Protein AF-A0A7V9UKR4-F1 (afdb_monomer)

pLDDT: mean 86.06, std 13.08, range [45.31, 96.0]

Solvent-accessible surface area (backbone atoms only — not comparable to full-atom values): 3878 Å² total; per-residue (Å²): 131,86,78,72,83,87,65,79,78,52,69,71,58,50,51,52,13,51,54,38,38,52,41,40,69,70,29,81,63,41,94,90,39,72,72,57,18,57,49,49,14,31,44,47,28,8,61,78,68,74,43,54,54,71,55,34,48,47,32,34,50,50,38,61,61,71,77,105

Sequence (68 aa):
MPELRGVQATQDVKDEWIRAYELYLEAPGVPYDKKKDRTERIEYVAQQMNLRRKQAKRRIRNYEAWQR

Mean predicted aligned error: 5.87 Å

Secondary structure (DSSP, 8-state):
----TTPPPPHHHHHHHHHHHHHHHHS---TT-HHHHHHHHHHHHHHHTT--HHHHHHHHHHHHHH--

Structure (mmCIF, N/CA/C/O backbone):
data_AF-A0A7V9UKR4-F1
#
_entry.id   AF-A0A7V9UKR4-F1
#
loop_
_atom_site.group_PDB
_atom_site.id
_atom_site.type_symbol
_atom_site.label_atom_id
_atom_site.label_alt_id
_atom_site.label_comp_id
_atom_site.label_asym_id
_atom_site.label_entity_id
_atom_site.label_seq_id
_atom_site.pdbx_PDB_ins_code
_atom_site.Cartn_x
_atom_site.Cartn_y
_atom_site.Cartn_z
_atom_site.occupancy
_atom_site.B_iso_or_equiv
_atom_site.auth_seq_id
_atom_site.auth_comp_id
_atom_site.auth_asym_id
_atom_site.auth_atom_id
_atom_site.pdbx_PDB_model_num
ATOM 1 N N . MET A 1 1 ? -2.108 17.564 11.644 1.00 45.31 1 MET A N 1
ATOM 2 C CA . MET A 1 1 ? -2.501 16.678 12.756 1.00 45.31 1 MET A CA 1
ATOM 3 C C . MET A 1 1 ? -1.310 15.803 13.114 1.00 45.31 1 MET A C 1
ATOM 5 O O . MET A 1 1 ? -0.934 14.987 12.278 1.00 45.31 1 MET A O 1
ATOM 9 N N . PRO A 1 2 ? -0.638 16.021 14.256 1.00 46.56 2 PRO A N 1
ATOM 10 C CA . PRO A 1 2 ? 0.410 15.115 14.706 1.00 46.56 2 PRO A CA 1
ATOM 11 C C . PRO A 1 2 ? -0.252 13.795 15.120 1.00 46.56 2 PRO A C 1
ATOM 13 O O . PRO A 1 2 ? -1.178 13.783 15.925 1.00 46.56 2 PRO A O 1
ATOM 16 N N . GLU A 1 3 ? 0.162 12.700 14.485 1.00 46.69 3 GLU A N 1
ATOM 17 C CA . GLU A 1 3 ? -0.408 11.366 14.682 1.00 46.69 3 GLU A CA 1
ATOM 18 C C . GLU A 1 3 ? -0.203 10.922 16.140 1.00 46.69 3 GLU A C 1
ATOM 20 O O . GLU A 1 3 ? 0.934 10.806 16.607 1.00 46.69 3 GLU A O 1
ATOM 25 N N . LEU A 1 4 ? -1.311 10.693 16.852 1.00 52.31 4 LEU A N 1
ATOM 26 C CA . LEU A 1 4 ? -1.353 10.118 18.195 1.00 52.31 4 LEU A CA 1
ATOM 27 C C . LEU A 1 4 ? -0.652 8.752 18.176 1.00 52.31 4 LEU A C 1
ATOM 29 O O . LEU A 1 4 ? -1.219 7.748 17.746 1.00 52.31 4 LEU A O 1
ATOM 33 N N . ARG A 1 5 ? 0.604 8.699 18.623 1.00 51.53 5 ARG A N 1
ATOM 34 C CA . ARG A 1 5 ? 1.283 7.423 18.869 1.00 51.53 5 ARG A CA 1
ATOM 35 C C . ARG A 1 5 ? 0.653 6.790 20.110 1.00 51.53 5 ARG A C 1
ATOM 37 O O . ARG A 1 5 ? 0.658 7.414 21.164 1.00 51.53 5 ARG A O 1
ATOM 44 N N . GLY A 1 6 ? 0.135 5.569 19.979 1.00 56.47 6 GLY A N 1
ATOM 45 C CA . GLY A 1 6 ? -0.399 4.776 21.097 1.00 56.47 6 GLY A CA 1
ATOM 46 C C . GLY A 1 6 ? -1.914 4.547 21.091 1.00 56.47 6 GLY A C 1
ATOM 47 O O . GLY A 1 6 ? -2.400 3.782 21.915 1.00 56.47 6 GLY A O 1
ATOM 48 N N . VAL A 1 7 ? -2.662 5.145 20.159 1.00 65.69 7 VAL A N 1
ATOM 49 C CA . VAL A 1 7 ? -4.092 4.842 19.983 1.00 65.69 7 VAL A CA 1
ATOM 50 C C . VAL A 1 7 ? -4.229 3.630 19.064 1.00 65.69 7 VAL A C 1
ATOM 52 O O . VAL A 1 7 ? -3.651 3.605 17.976 1.00 65.69 7 VAL A O 1
ATOM 55 N N . GLN A 1 8 ? -4.963 2.607 19.511 1.00 68.94 8 GLN A N 1
ATOM 56 C CA . GLN A 1 8 ? -5.296 1.463 18.664 1.00 68.94 8 GLN A CA 1
ATOM 57 C C . GLN A 1 8 ? -6.072 1.953 17.436 1.00 68.94 8 GLN A C 1
ATOM 59 O O . GLN A 1 8 ? -6.963 2.792 17.551 1.00 68.94 8 GLN A O 1
ATOM 64 N N . ALA A 1 9 ? -5.727 1.439 16.255 1.00 76.62 9 ALA A N 1
ATOM 65 C CA . ALA A 1 9 ? -6.461 1.759 15.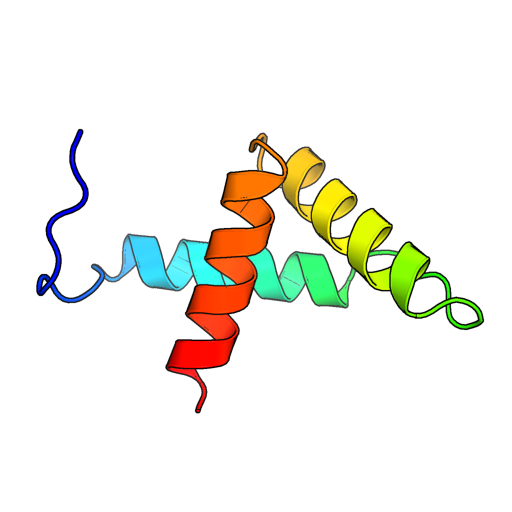038 1.00 76.62 9 ALA A CA 1
ATOM 66 C C . ALA A 1 9 ? -7.932 1.342 15.188 1.00 76.62 9 ALA A C 1
ATOM 68 O O . ALA A 1 9 ? -8.214 0.211 15.600 1.00 76.62 9 ALA A O 1
ATOM 69 N N . THR A 1 10 ? -8.851 2.250 14.850 1.00 86.31 10 THR A N 1
ATOM 70 C CA . THR A 1 10 ? -10.285 1.947 14.788 1.00 86.31 10 THR A CA 1
ATOM 71 C C . THR A 1 10 ? -10.563 0.912 13.699 1.00 86.31 10 THR A C 1
ATOM 73 O O . THR A 1 10 ? -9.715 0.664 12.836 1.00 86.31 10 THR A O 1
ATOM 76 N N . GLN A 1 11 ? -11.744 0.292 13.740 1.00 86.25 11 GLN A N 1
ATOM 77 C CA . GLN A 1 11 ? -12.117 -0.725 12.757 1.00 86.25 11 GLN A CA 1
ATOM 78 C C . GLN A 1 11 ? -12.075 -0.167 11.326 1.00 86.25 11 GLN A C 1
ATOM 80 O O . GLN A 1 11 ? -11.445 -0.781 10.474 1.00 86.25 11 GLN A O 1
ATOM 85 N N . ASP A 1 12 ? -12.565 1.057 11.105 1.00 87.50 12 ASP A N 1
ATOM 86 C CA . ASP A 1 12 ? -12.528 1.719 9.792 1.00 87.50 12 ASP A CA 1
ATOM 87 C C . ASP A 1 12 ? -11.101 1.851 9.240 1.00 87.50 12 ASP A C 1
ATOM 89 O O . ASP A 1 12 ? -10.844 1.673 8.051 1.00 87.50 12 ASP A O 1
ATOM 93 N N . VAL A 1 13 ? -10.134 2.131 10.120 1.00 88.56 13 VAL A N 1
ATOM 94 C CA . VAL A 1 13 ? -8.726 2.263 9.733 1.00 88.56 13 VAL A CA 1
ATOM 95 C C . VAL A 1 13 ? -8.139 0.905 9.346 1.00 88.56 13 VAL A C 1
ATOM 97 O O . VAL A 1 13 ? -7.327 0.837 8.424 1.00 88.56 13 VAL A O 1
ATOM 100 N N . LYS A 1 14 ? -8.546 -0.179 10.014 1.00 89.44 14 LYS A N 1
ATOM 101 C CA . LYS A 1 14 ? -8.132 -1.542 9.649 1.00 89.44 14 LYS A CA 1
ATOM 102 C C . LYS A 1 14 ? -8.761 -1.976 8.329 1.00 89.44 14 LYS A C 1
ATOM 104 O O . LYS A 1 14 ? -8.057 -2.547 7.499 1.00 89.44 14 LYS A O 1
ATOM 109 N N . ASP A 1 15 ? -10.026 -1.640 8.103 1.00 92.75 15 ASP A N 1
ATOM 110 C CA . ASP A 1 15 ? -10.727 -1.930 6.850 1.00 92.75 15 ASP A CA 1
ATOM 111 C C . ASP A 1 15 ? -10.073 -1.191 5.671 1.00 92.75 15 ASP A C 1
ATOM 113 O O . ASP A 1 15 ? -9.851 -1.769 4.606 1.00 92.75 15 ASP A O 1
ATOM 117 N N . GLU A 1 16 ? -9.634 0.058 5.875 1.00 92.00 16 GLU A N 1
ATOM 118 C CA . GLU A 1 16 ? -8.828 0.779 4.884 1.00 92.00 16 GLU A CA 1
ATOM 119 C C . GLU A 1 16 ? -7.487 0.095 4.586 1.00 92.00 16 GLU A C 1
ATOM 121 O O . GLU A 1 16 ? -6.997 0.155 3.455 1.00 92.00 16 GLU A O 1
ATOM 126 N N . TRP A 1 17 ? -6.847 -0.504 5.591 1.00 93.88 17 TRP A N 1
ATOM 127 C CA . TRP A 1 17 ? -5.583 -1.215 5.408 1.00 93.88 17 TRP A CA 1
ATOM 128 C C . TRP A 1 17 ? -5.777 -2.512 4.628 1.00 93.88 17 TRP A C 1
ATOM 130 O O . TRP A 1 17 ? -4.991 -2.770 3.717 1.00 93.88 17 TRP A O 1
ATOM 140 N N . ILE A 1 18 ? -6.828 -3.275 4.949 1.00 94.50 18 ILE A N 1
ATOM 141 C CA . ILE A 1 18 ? -7.230 -4.490 4.227 1.00 94.50 18 ILE A CA 1
ATOM 142 C C . ILE A 1 18 ? -7.463 -4.150 2.755 1.00 94.50 18 ILE A C 1
ATOM 144 O O . ILE A 1 18 ? -6.764 -4.673 1.890 1.00 94.50 18 ILE A O 1
ATOM 148 N N . ARG A 1 19 ? -8.334 -3.173 2.478 1.00 94.75 19 ARG A N 1
ATOM 149 C CA . ARG A 1 19 ? -8.654 -2.751 1.109 1.00 94.75 19 ARG A CA 1
ATOM 150 C C . ARG A 1 19 ? -7.422 -2.277 0.336 1.00 94.75 19 ARG A C 1
ATOM 152 O O . ARG A 1 19 ? -7.264 -2.583 -0.84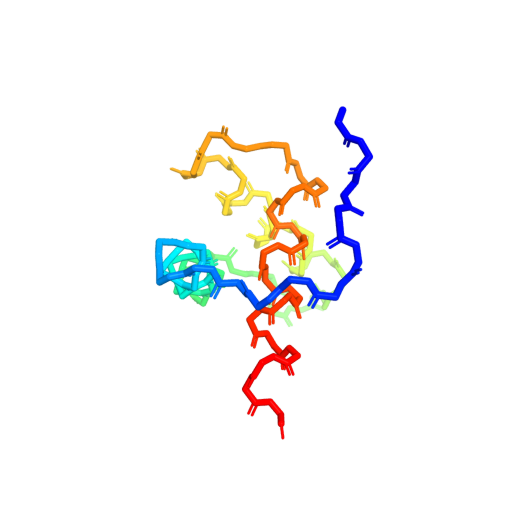3 1.00 94.75 19 ARG A O 1
ATOM 159 N N . ALA A 1 20 ? -6.524 -1.533 0.986 1.00 94.00 20 ALA A N 1
ATOM 160 C CA . ALA A 1 20 ? -5.278 -1.094 0.359 1.00 94.00 20 ALA A CA 1
ATOM 161 C C . ALA A 1 20 ? -4.356 -2.270 -0.002 1.00 94.00 20 ALA A C 1
ATOM 163 O O . ALA A 1 20 ? -3.634 -2.196 -0.996 1.00 94.00 20 ALA A O 1
ATOM 164 N N . TYR A 1 21 ? -4.346 -3.323 0.815 1.00 94.75 21 TYR A N 1
ATOM 165 C CA . TYR A 1 21 ? -3.537 -4.512 0.577 1.00 94.75 21 TYR A CA 1
ATOM 166 C C . TYR A 1 21 ? -4.138 -5.418 -0.502 1.00 94.75 21 TYR A C 1
ATOM 168 O O . TYR A 1 21 ? -3.401 -5.897 -1.357 1.00 94.75 21 TYR A O 1
ATOM 176 N N . GLU A 1 22 ? -5.459 -5.585 -0.535 1.00 95.19 22 GLU A N 1
ATOM 177 C CA . GLU A 1 22 ? -6.163 -6.308 -1.605 1.00 95.19 22 GLU A CA 1
ATOM 178 C C . GLU A 1 22 ? -5.858 -5.693 -2.975 1.00 95.19 22 GLU A C 1
ATOM 180 O O . GLU A 1 22 ? -5.344 -6.370 -3.863 1.00 95.19 22 GLU A O 1
ATOM 185 N N . LEU A 1 23 ? -6.012 -4.370 -3.103 1.00 94.88 23 LEU A N 1
ATOM 186 C CA . LEU A 1 23 ? -5.657 -3.642 -4.325 1.00 94.88 23 LEU A CA 1
ATOM 187 C C . LEU A 1 23 ? -4.168 -3.776 -4.686 1.00 94.88 23 LEU A C 1
ATOM 189 O O . LEU A 1 23 ? -3.802 -3.745 -5.858 1.00 94.88 23 LEU A O 1
ATOM 193 N N . TYR A 1 24 ? -3.283 -3.910 -3.693 1.00 93.31 24 TYR A N 1
ATOM 194 C CA . TYR A 1 24 ? -1.852 -4.134 -3.926 1.00 93.31 24 TYR A CA 1
ATOM 195 C C . TYR A 1 24 ? -1.563 -5.532 -4.498 1.00 93.31 24 TYR A C 1
ATOM 197 O O . TYR A 1 24 ? -0.608 -5.697 -5.266 1.00 93.31 24 TYR A O 1
ATOM 205 N N . LEU A 1 25 ? -2.361 -6.536 -4.124 1.00 91.44 25 LEU A N 1
ATOM 206 C CA . LEU A 1 25 ? -2.270 -7.894 -4.659 1.00 91.44 25 LEU A CA 1
ATOM 207 C C . LEU A 1 25 ? -2.856 -7.990 -6.073 1.00 91.44 25 LEU A C 1
ATOM 209 O O . LEU A 1 25 ? -2.279 -8.685 -6.907 1.00 91.44 25 LEU A O 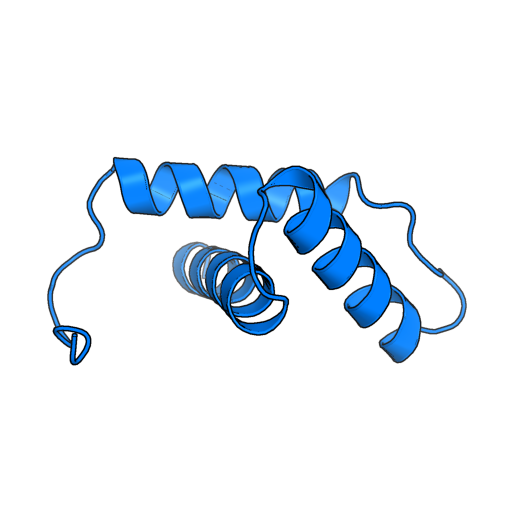1
ATOM 213 N N . GLU A 1 26 ? -3.946 -7.270 -6.341 1.00 92.19 26 GLU A N 1
ATOM 214 C CA . GLU A 1 26 ? -4.598 -7.195 -7.658 1.00 92.19 26 GLU A CA 1
ATOM 215 C C . GLU A 1 26 ? -3.811 -6.368 -8.682 1.00 92.19 26 GLU A C 1
ATOM 217 O O . GLU A 1 26 ? -3.971 -6.549 -9.890 1.00 92.19 26 GLU A O 1
ATOM 222 N N . ALA A 1 27 ? -2.962 -5.450 -8.212 1.00 90.75 27 ALA A N 1
ATOM 223 C CA . ALA A 1 27 ? -2.215 -4.550 -9.072 1.00 90.75 27 ALA A CA 1
ATOM 224 C C . ALA A 1 27 ? -1.365 -5.312 -10.114 1.00 90.75 27 ALA A C 1
ATOM 226 O O . ALA A 1 27 ? -0.602 -6.217 -9.745 1.00 90.75 27 ALA A O 1
ATOM 227 N N . PRO A 1 28 ? -1.418 -4.912 -11.401 1.00 82.75 28 PRO A N 1
ATOM 228 C CA . PRO A 1 28 ? -0.572 -5.492 -12.435 1.00 82.75 28 PRO A CA 1
ATOM 229 C C . PRO A 1 28 ? 0.890 -5.155 -12.123 1.00 82.75 28 PRO A C 1
ATOM 231 O O . PRO A 1 28 ? 1.310 -4.001 -12.168 1.00 82.75 28 PRO A O 1
ATOM 234 N N . GLY A 1 29 ? 1.642 -6.173 -11.714 1.00 79.44 29 GLY A N 1
ATOM 235 C CA . GLY A 1 29 ? 3.037 -6.052 -11.313 1.00 79.44 29 GLY A CA 1
ATOM 236 C C . GLY A 1 29 ? 4.033 -6.163 -12.470 1.00 79.44 29 GLY A C 1
ATOM 237 O O . GLY A 1 29 ? 3.685 -6.537 -13.588 1.00 79.44 29 GLY A O 1
ATOM 238 N N . VAL A 1 30 ? 5.311 -5.924 -12.165 1.00 81.75 30 VAL A N 1
ATOM 239 C CA . VAL A 1 30 ? 6.448 -6.121 -13.080 1.00 81.75 30 VAL A CA 1
ATOM 240 C C . VAL A 1 30 ? 7.303 -7.282 -12.563 1.00 81.75 30 VAL A C 1
ATOM 242 O O . VAL A 1 30 ? 8.253 -7.064 -11.810 1.00 81.75 30 VAL A O 1
ATOM 245 N N . PRO A 1 31 ? 7.017 -8.536 -12.952 1.00 73.19 31 PRO A N 1
ATOM 246 C CA . PRO A 1 31 ? 7.641 -9.715 -12.339 1.00 73.19 31 PRO A CA 1
ATOM 247 C C . PRO A 1 31 ? 9.178 -9.737 -12.430 1.00 73.19 31 PRO A C 1
ATOM 249 O O . PRO A 1 31 ? 9.839 -10.307 -11.562 1.00 73.19 31 PRO A O 1
ATOM 252 N N . TYR A 1 32 ? 9.756 -9.083 -13.440 1.00 81.44 32 TYR A N 1
ATOM 253 C CA . TYR A 1 32 ? 11.199 -9.081 -13.698 1.00 81.44 32 TYR A CA 1
ATOM 254 C C . TYR A 1 32 ? 11.977 -7.962 -12.979 1.00 81.44 32 TYR A C 1
ATOM 256 O O . TYR A 1 32 ? 13.200 -8.041 -12.895 1.00 81.44 32 TYR A O 1
ATOM 264 N N . ASP A 1 33 ? 11.305 -6.950 -12.412 1.00 86.25 33 ASP A N 1
ATOM 265 C CA . ASP A 1 33 ? 11.949 -5.863 -11.658 1.00 86.25 33 ASP A CA 1
ATOM 266 C C . ASP A 1 33 ? 11.210 -5.606 -10.341 1.00 86.25 33 ASP A C 1
ATOM 268 O O . ASP A 1 33 ? 10.244 -4.851 -10.270 1.00 86.25 33 ASP A O 1
ATOM 272 N N . LYS A 1 34 ? 11.723 -6.193 -9.255 1.00 82.25 34 LYS A N 1
ATOM 273 C CA . LYS A 1 34 ? 11.120 -6.121 -7.913 1.00 82.25 34 LYS A CA 1
ATOM 274 C C . LYS A 1 34 ? 10.992 -4.694 -7.366 1.00 82.25 34 LYS A C 1
ATOM 276 O O . LYS A 1 34 ? 10.109 -4.419 -6.552 1.00 82.25 34 LYS A O 1
ATOM 281 N N . LYS A 1 35 ? 11.893 -3.777 -7.744 1.00 82.94 35 LYS A N 1
ATOM 282 C CA . LYS A 1 35 ? 11.873 -2.392 -7.239 1.00 82.94 35 LYS A CA 1
ATOM 283 C C . LYS A 1 35 ? 10.814 -1.575 -7.973 1.00 82.94 35 LYS A C 1
ATOM 285 O O . LYS A 1 35 ? 10.118 -0.765 -7.344 1.00 82.94 35 LYS A O 1
ATOM 290 N N . LYS A 1 36 ? 10.706 -1.794 -9.283 1.00 86.19 36 LYS A N 1
ATOM 291 C CA . LYS A 1 36 ? 9.700 -1.171 -10.140 1.00 8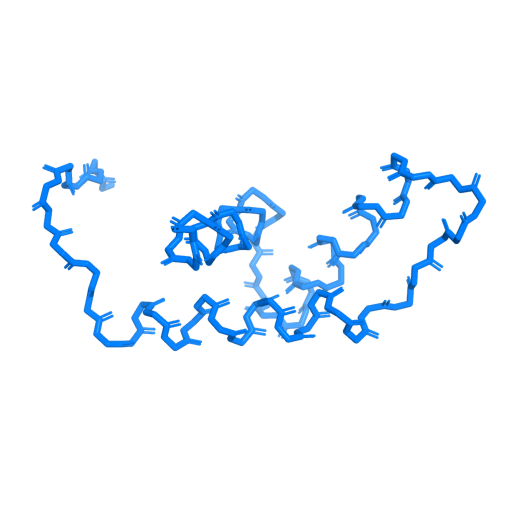6.19 36 LYS A CA 1
ATOM 292 C C . LYS A 1 36 ? 8.307 -1.740 -9.870 1.00 86.19 36 LYS A C 1
ATOM 294 O O . LYS A 1 36 ? 7.400 -0.958 -9.619 1.00 86.19 36 LYS A O 1
ATOM 299 N N . ASP A 1 37 ? 8.183 -3.056 -9.727 1.00 89.69 37 ASP A N 1
ATOM 300 C CA . ASP A 1 37 ? 6.955 -3.765 -9.343 1.00 89.69 37 ASP A CA 1
ATOM 301 C C . ASP A 1 37 ? 6.314 -3.160 -8.094 1.00 89.69 37 ASP A C 1
ATOM 303 O O . ASP A 1 37 ? 5.195 -2.655 -8.130 1.00 89.69 37 ASP A O 1
ATOM 307 N N . ARG A 1 38 ? 7.067 -3.085 -6.993 1.00 88.69 38 ARG A N 1
ATOM 308 C CA . ARG A 1 38 ? 6.551 -2.507 -5.749 1.00 88.69 38 ARG A CA 1
ATOM 309 C C . ARG A 1 38 ? 6.129 -1.046 -5.908 1.00 88.69 38 ARG A C 1
ATOM 311 O O . ARG A 1 38 ? 5.217 -0.587 -5.226 1.00 88.69 38 ARG A O 1
ATOM 318 N N . THR A 1 39 ? 6.837 -0.290 -6.741 1.00 91.75 39 THR A N 1
ATOM 319 C CA . THR A 1 39 ? 6.520 1.116 -7.005 1.00 91.75 39 THR A CA 1
ATOM 320 C C . THR A 1 39 ? 5.191 1.245 -7.732 1.00 91.75 39 THR A C 1
ATOM 322 O O . THR A 1 39 ? 4.333 1.981 -7.248 1.00 91.75 39 THR A O 1
ATOM 325 N N . GLU A 1 40 ? 5.019 0.502 -8.819 1.00 92.00 40 GLU A N 1
ATOM 326 C CA . GLU A 1 40 ? 3.824 0.539 -9.659 1.00 92.00 40 GLU A CA 1
ATOM 327 C C . G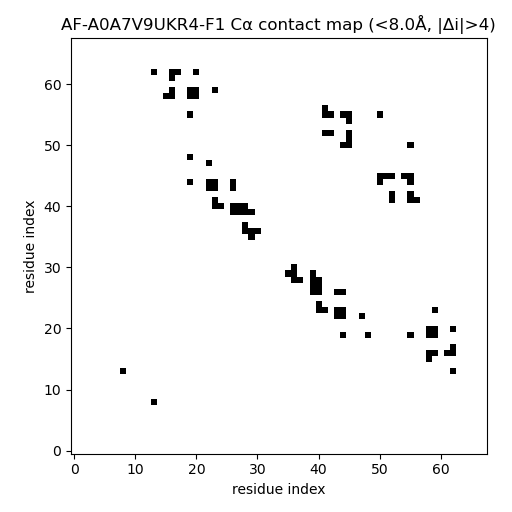LU A 1 40 ? 2.600 0.018 -8.912 1.00 92.00 40 GLU A C 1
ATOM 329 O O . GLU A 1 40 ? 1.554 0.660 -8.935 1.00 92.00 40 GLU A O 1
ATOM 334 N N . ARG A 1 41 ? 2.742 -1.048 -8.116 1.00 94.19 41 ARG A N 1
ATOM 335 C CA . ARG A 1 41 ? 1.646 -1.533 -7.265 1.00 94.19 41 ARG A CA 1
ATOM 336 C C . ARG A 1 41 ? 1.199 -0.499 -6.233 1.00 94.19 41 ARG A C 1
ATOM 338 O O . ARG A 1 41 ? 0.009 -0.302 -6.024 1.00 94.19 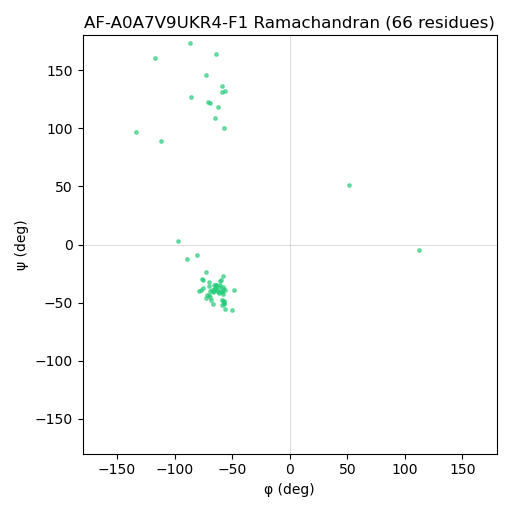41 ARG A O 1
ATOM 345 N N . ILE A 1 42 ? 2.134 0.207 -5.588 1.00 94.12 42 ILE A N 1
ATOM 346 C CA . ILE A 1 42 ? 1.780 1.286 -4.645 1.00 94.12 42 ILE A CA 1
ATOM 347 C C . ILE A 1 42 ? 1.091 2.446 -5.377 1.00 94.12 42 ILE A C 1
ATOM 349 O O . ILE A 1 42 ? 0.198 3.077 -4.812 1.00 94.12 42 ILE A O 1
ATOM 353 N N . GLU A 1 43 ? 1.519 2.760 -6.599 1.00 94.62 43 GLU A N 1
ATOM 354 C CA . GLU A 1 43 ? 0.887 3.793 -7.424 1.00 94.62 43 GLU A CA 1
ATOM 355 C C . GLU A 1 43 ? -0.519 3.393 -7.866 1.00 94.62 43 GLU A C 1
ATOM 357 O O . GLU A 1 43 ? -1.423 4.219 -7.778 1.00 94.62 43 GLU A O 1
ATOM 362 N N . TYR A 1 44 ? -0.733 2.126 -8.214 1.00 94.88 44 TYR A N 1
ATOM 363 C CA . TYR A 1 44 ? -2.054 1.577 -8.497 1.00 94.88 44 TYR A CA 1
ATOM 364 C C . TYR A 1 44 ? -3.002 1.752 -7.304 1.00 94.88 44 TYR A C 1
ATOM 366 O O . TYR A 1 44 ? -4.064 2.355 -7.443 1.00 94.88 44 TYR A O 1
ATOM 374 N N . VAL A 1 45 ? -2.585 1.349 -6.097 1.00 95.19 45 VAL A N 1
ATOM 375 C CA . VAL A 1 45 ? -3.389 1.557 -4.876 1.00 95.19 45 VAL A CA 1
ATOM 376 C C . VAL A 1 45 ? -3.668 3.041 -4.633 1.00 95.19 45 VAL A C 1
ATOM 378 O O . VAL A 1 45 ? -4.771 3.420 -4.240 1.00 95.19 45 VAL A O 1
ATOM 381 N N . ALA A 1 46 ? -2.676 3.903 -4.874 1.00 96.00 46 ALA A N 1
ATOM 382 C CA . ALA A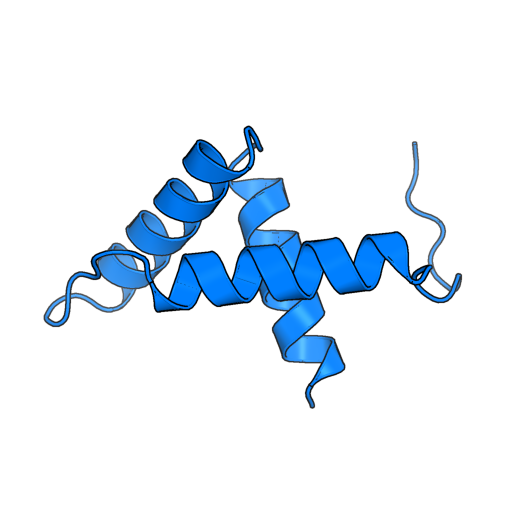 1 46 ? -2.833 5.344 -4.722 1.00 96.00 46 ALA A CA 1
ATOM 383 C C . ALA A 1 46 ? -3.899 5.911 -5.674 1.00 96.00 46 ALA A C 1
ATOM 385 O O . ALA A 1 46 ? -4.703 6.736 -5.248 1.00 96.00 46 ALA A O 1
ATOM 386 N N . GLN A 1 47 ? -3.943 5.442 -6.922 1.00 94.69 47 GLN A N 1
ATOM 387 C CA . GLN A 1 47 ? -4.961 5.840 -7.894 1.00 94.69 47 GLN A CA 1
ATOM 388 C C . GLN A 1 47 ? -6.350 5.317 -7.507 1.00 94.69 47 GLN A C 1
ATOM 390 O O . GLN A 1 47 ? -7.295 6.099 -7.451 1.00 94.69 47 GLN A O 1
ATOM 395 N N . GLN A 1 48 ? -6.464 4.031 -7.164 1.00 95.62 48 GLN A N 1
ATOM 396 C CA . GLN A 1 48 ? -7.748 3.391 -6.843 1.00 95.62 48 GLN A CA 1
ATOM 397 C C . GLN A 1 48 ? -8.416 3.967 -5.589 1.00 95.62 48 GLN A C 1
ATOM 399 O O . GLN A 1 48 ? -9.636 4.085 -5.523 1.00 95.62 48 GLN A O 1
ATOM 404 N N . MET A 1 49 ? -7.626 4.358 -4.590 1.00 92.25 49 MET A N 1
ATOM 405 C CA . MET A 1 49 ? -8.142 4.919 -3.338 1.00 92.25 49 MET A CA 1
ATOM 406 C C . MET A 1 49 ? -8.126 6.457 -3.303 1.00 92.25 49 MET A C 1
ATOM 408 O O . MET A 1 49 ? -8.446 7.037 -2.266 1.00 92.25 49 MET A O 1
ATOM 412 N N . ASN A 1 50 ? -7.723 7.125 -4.393 1.00 94.69 50 ASN A N 1
ATOM 413 C CA . ASN A 1 50 ? -7.522 8.578 -4.459 1.00 94.69 50 ASN A CA 1
ATOM 414 C C . ASN A 1 50 ? -6.616 9.122 -3.328 1.00 94.69 50 ASN A C 1
ATOM 416 O O . ASN A 1 50 ? -6.953 10.048 -2.586 1.00 94.69 50 ASN A O 1
ATOM 420 N N . LEU A 1 51 ? -5.448 8.501 -3.160 1.00 93.50 51 LEU A N 1
ATOM 421 C CA . LEU A 1 51 ? -4.481 8.796 -2.104 1.00 93.50 51 LEU A CA 1
ATOM 422 C C . LEU A 1 51 ? -3.162 9.305 -2.670 1.00 93.50 51 LEU A C 1
ATOM 424 O O . LEU A 1 51 ? -2.769 9.001 -3.792 1.00 93.50 51 LEU A O 1
ATOM 428 N N . ARG A 1 52 ? -2.363 9.971 -1.830 1.00 94.81 52 ARG A N 1
ATOM 429 C CA . ARG A 1 52 ? -0.948 10.190 -2.157 1.00 94.81 52 ARG A CA 1
ATOM 430 C C . ARG A 1 52 ? -0.170 8.880 -2.028 1.00 94.81 52 ARG A C 1
ATOM 432 O O . ARG A 1 52 ? -0.367 8.123 -1.076 1.00 94.81 52 ARG A O 1
ATOM 439 N N . ARG A 1 53 ? 0.841 8.682 -2.879 1.00 93.19 53 ARG A N 1
ATOM 440 C CA . ARG A 1 53 ? 1.743 7.510 -2.858 1.00 93.19 53 ARG A CA 1
ATOM 441 C C . ARG A 1 53 ? 2.311 7.187 -1.465 1.00 93.19 53 ARG A C 1
ATOM 443 O O . ARG A 1 53 ? 2.404 6.025 -1.075 1.00 93.19 53 ARG A O 1
ATOM 450 N N . LYS A 1 54 ? 2.658 8.215 -0.674 1.00 94.44 54 LYS A N 1
ATOM 451 C CA . LYS A 1 54 ? 3.144 8.059 0.714 1.00 94.44 54 LYS A CA 1
ATOM 452 C C . LYS A 1 54 ? 2.077 7.471 1.648 1.00 94.44 54 LYS A C 1
ATOM 454 O O . LYS A 1 54 ? 2.424 6.661 2.503 1.00 94.44 54 LYS A O 1
ATOM 459 N N . GLN A 1 55 ? 0.811 7.856 1.480 1.00 93.69 55 GLN A N 1
ATOM 460 C CA . GLN A 1 55 ? -0.314 7.348 2.271 1.00 93.69 55 GLN A CA 1
ATOM 461 C C . GLN A 1 55 ? -0.649 5.905 1.884 1.00 93.69 55 GLN A C 1
ATOM 463 O O . GLN A 1 55 ? -0.747 5.062 2.769 1.00 93.69 55 GLN A O 1
ATOM 468 N N . ALA A 1 56 ? -0.724 5.594 0.584 1.00 94.56 56 ALA A N 1
ATOM 469 C CA . ALA A 1 56 ? -0.932 4.224 0.099 1.00 94.56 56 ALA A CA 1
ATOM 470 C C . ALA A 1 56 ? 0.156 3.270 0.627 1.00 94.56 56 ALA A C 1
ATOM 472 O O . ALA A 1 56 ? -0.140 2.262 1.265 1.00 94.56 56 ALA A O 1
ATOM 473 N N . LYS A 1 57 ? 1.434 3.663 0.502 1.00 95.25 57 LYS A N 1
ATOM 474 C CA . LYS A 1 57 ? 2.569 2.915 1.070 1.00 95.25 57 LYS A CA 1
ATOM 475 C C . LYS A 1 57 ? 2.437 2.687 2.580 1.00 95.25 57 LYS A C 1
ATOM 4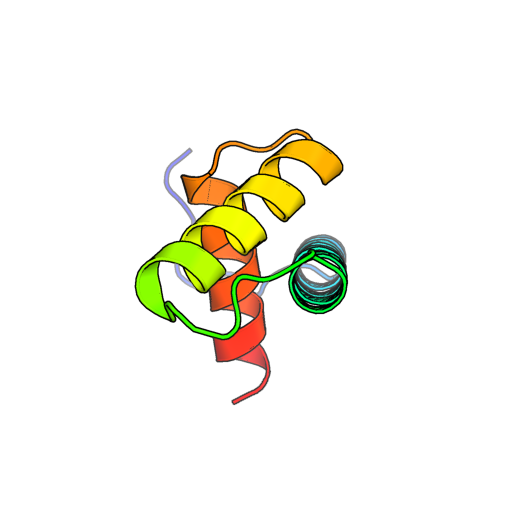77 O O . LYS A 1 57 ? 2.854 1.641 3.072 1.00 95.25 57 LYS A O 1
ATOM 482 N N . ARG A 1 58 ? 1.937 3.679 3.326 1.00 94.62 58 ARG A N 1
ATOM 483 C CA . ARG A 1 58 ? 1.757 3.587 4.782 1.00 94.62 58 ARG A CA 1
ATOM 484 C C . ARG A 1 58 ? 0.652 2.593 5.136 1.00 94.62 58 ARG A C 1
ATOM 486 O O . ARG A 1 58 ? 0.904 1.759 5.991 1.00 94.62 58 ARG A O 1
ATOM 493 N N . ARG A 1 59 ? -0.496 2.628 4.448 1.00 93.25 59 ARG A N 1
ATOM 494 C CA . ARG A 1 59 ? -1.606 1.676 4.654 1.00 93.25 59 ARG A CA 1
ATOM 495 C C . ARG A 1 59 ? -1.170 0.230 4.418 1.00 93.25 59 ARG A C 1
ATOM 497 O O . ARG A 1 59 ? -1.339 -0.597 5.304 1.00 93.25 59 ARG A O 1
ATOM 504 N N . ILE A 1 60 ? -0.482 -0.029 3.303 1.00 93.31 60 ILE A N 1
ATOM 505 C CA . ILE A 1 60 ? 0.073 -1.356 2.978 1.00 93.31 60 ILE A CA 1
ATOM 506 C C . ILE A 1 60 ? 1.035 -1.833 4.076 1.00 93.31 60 ILE A C 1
ATOM 508 O O . ILE A 1 60 ? 0.907 -2.941 4.579 1.00 93.31 60 ILE A O 1
ATOM 512 N N . ARG A 1 61 ? 1.980 -0.985 4.508 1.00 93.44 61 ARG A N 1
ATOM 513 C CA . ARG A 1 61 ? 2.925 -1.355 5.577 1.00 93.44 61 ARG A CA 1
ATOM 514 C C . ARG A 1 61 ? 2.261 -1.558 6.934 1.00 93.44 61 ARG A C 1
ATOM 516 O O . ARG A 1 61 ? 2.739 -2.377 7.708 1.00 93.44 61 ARG A O 1
ATOM 523 N N . ASN A 1 62 ? 1.223 -0.786 7.246 1.00 91.75 62 ASN A N 1
ATOM 524 C CA . ASN A 1 62 ? 0.477 -0.949 8.488 1.00 91.75 62 ASN A CA 1
ATOM 525 C C . ASN A 1 62 ? -0.269 -2.286 8.488 1.00 91.75 62 ASN A C 1
ATOM 527 O O . ASN A 1 62 ? -0.228 -2.981 9.496 1.00 91.75 62 ASN A O 1
ATOM 531 N N . TYR A 1 63 ? -0.861 -2.674 7.353 1.00 92.75 63 TYR A N 1
ATOM 532 C CA . TYR A 1 63 ? -1.443 -4.002 7.174 1.00 92.75 63 TYR A CA 1
ATOM 533 C C . TYR A 1 63 ? -0.399 -5.112 7.378 1.00 92.75 63 TYR A C 1
ATOM 535 O O . TYR A 1 63 ? -0.588 -5.984 8.218 1.00 92.75 63 TYR A O 1
ATOM 543 N N . GLU A 1 64 ? 0.743 -5.037 6.681 1.00 90.38 64 GLU A N 1
ATOM 544 C CA . GLU A 1 64 ? 1.838 -6.016 6.809 1.00 90.38 64 GLU A CA 1
ATOM 545 C C . GLU A 1 64 ? 2.370 -6.127 8.246 1.00 90.38 64 GLU A C 1
ATOM 547 O O . GLU A 1 64 ? 2.763 -7.206 8.676 1.00 90.38 64 GLU A O 1
ATOM 552 N N . ALA A 1 65 ? 2.431 -5.011 8.978 1.00 90.12 65 ALA A N 1
ATOM 553 C CA . ALA A 1 65 ? 2.870 -4.990 10.370 1.00 90.12 65 ALA A CA 1
ATOM 554 C C . ALA A 1 65 ? 1.804 -5.521 11.337 1.00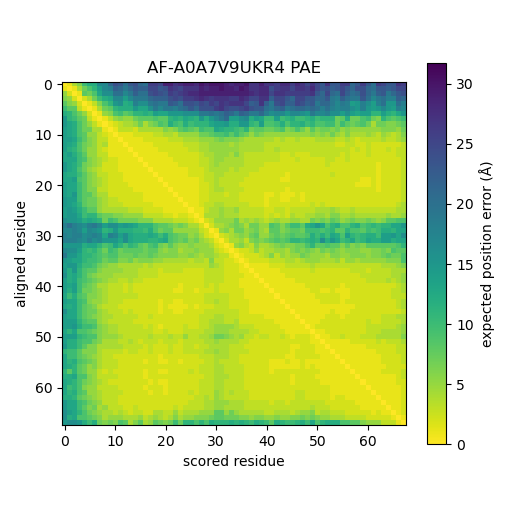 90.12 65 ALA A C 1
ATOM 556 O O . ALA A 1 65 ? 2.166 -6.057 12.374 1.00 90.12 65 ALA A O 1
ATOM 557 N N . TRP A 1 66 ? 0.520 -5.362 11.011 1.00 88.19 66 TRP A N 1
ATOM 558 C CA . TRP A 1 66 ? -0.597 -5.882 11.799 1.00 88.19 66 TRP A CA 1
ATOM 559 C C . TRP A 1 66 ? -0.787 -7.398 11.633 1.00 88.19 66 TRP A C 1
ATOM 561 O O . TRP A 1 66 ? -1.231 -8.052 12.569 1.00 88.19 66 TRP A O 1
ATOM 571 N N . GLN A 1 67 ? -0.445 -7.950 10.465 1.00 84.62 67 GLN A N 1
ATOM 572 C CA . GLN A 1 67 ? -0.518 -9.389 10.173 1.00 84.62 67 GLN A CA 1
ATOM 573 C C . GLN A 1 67 ? 0.670 -10.211 10.714 1.00 84.62 67 GLN A C 1
ATOM 575 O O . GLN A 1 67 ? 0.637 -11.436 10.625 1.00 84.62 67 GLN A O 1
ATOM 580 N N . ARG A 1 68 ? 1.730 -9.565 11.217 1.00 73.00 68 ARG A N 1
ATOM 581 C CA . ARG A 1 68 ? 2.869 -10.238 11.866 1.00 73.00 68 ARG A CA 1
ATOM 582 C C . ARG A 1 68 ? 2.617 -10.444 13.348 1.00 73.00 68 ARG A C 1
ATOM 584 O O . ARG A 1 68 ? 3.071 -11.497 13.840 1.00 73.00 68 ARG A O 1
#

Foldseek 3Di:
DPDPPPDDDDPVLLVLLVLLQVQLVVFDADVVDPVRRNQRSLVSSCVVVVHDSVVSVVSPVVNVVVVD

Radius of gyration: 12.6 Å; Cα contacts (8 Å, |Δi|>4): 52; chains: 1; bounding box: 24×27×35 Å